Protein AF-A0A529M1C2-F1 (afdb_monomer_lite)

pLDDT: mean 83.72, std 10.29, range [52.91, 94.88]

Structure (mmCIF, N/CA/C/O backbone):
data_AF-A0A529M1C2-F1
#
_entry.id   AF-A0A529M1C2-F1
#
loop_
_atom_site.group_PDB
_atom_site.id
_atom_site.type_symbol
_atom_site.label_atom_id
_atom_site.label_alt_id
_atom_site.label_comp_id
_atom_site.label_asym_id
_atom_site.label_entity_id
_atom_site.label_seq_id
_atom_site.pdbx_PDB_ins_code
_atom_site.Cartn_x
_atom_site.Cartn_y
_atom_site.Cartn_z
_atom_site.occupancy
_atom_site.B_iso_or_equiv
_atom_site.auth_seq_id
_atom_site.auth_comp_id
_atom_site.auth_asym_id
_atom_site.auth_atom_id
_atom_site.pdbx_PDB_model_num
ATOM 1 N N . MET A 1 1 ? -19.788 -7.871 42.937 1.00 52.91 1 MET A N 1
ATOM 2 C CA . MET A 1 1 ? -19.863 -7.204 41.619 1.00 52.91 1 MET A CA 1
ATOM 3 C C . MET A 1 1 ? -18.577 -7.521 40.882 1.00 52.91 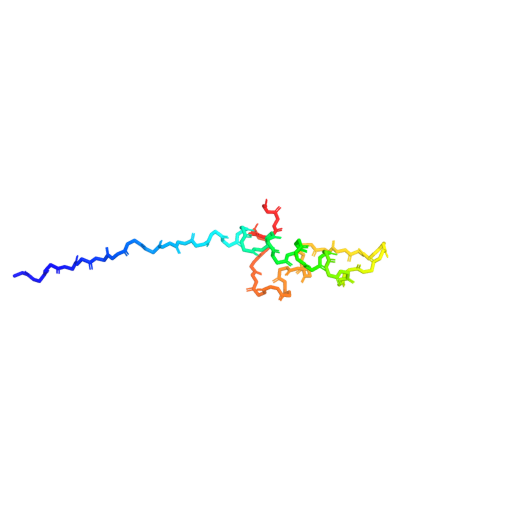1 MET A C 1
ATOM 5 O O . MET A 1 1 ? -17.522 -7.173 41.393 1.00 52.91 1 MET A O 1
ATOM 9 N N . ALA A 1 2 ? -18.639 -8.267 39.778 1.00 62.03 2 ALA A N 1
ATOM 10 C CA . ALA A 1 2 ? -17.447 -8.551 38.983 1.00 62.03 2 ALA A CA 1
ATOM 11 C C . ALA A 1 2 ? -17.038 -7.273 38.236 1.00 62.03 2 ALA A C 1
ATOM 13 O O . ALA A 1 2 ? -17.858 -6.693 37.526 1.00 62.03 2 ALA A O 1
ATOM 14 N N . SER A 1 3 ? -15.806 -6.813 38.454 1.00 66.75 3 SER A N 1
ATOM 15 C CA . SER A 1 3 ? -15.217 -5.697 37.715 1.00 66.75 3 SER A CA 1
ATOM 16 C C . SER A 1 3 ? -14.531 -6.261 36.479 1.00 66.75 3 SER A C 1
ATOM 18 O O . SER A 1 3 ? -13.640 -7.098 36.607 1.00 66.75 3 SER A O 1
ATOM 20 N N . PHE A 1 4 ? -14.948 -5.824 35.294 1.00 73.94 4 PHE A N 1
ATOM 21 C CA . PHE A 1 4 ? -14.260 -6.146 34.050 1.00 73.94 4 PHE A CA 1
ATOM 22 C C . PHE A 1 4 ? -13.244 -5.043 33.761 1.00 73.94 4 PHE A C 1
ATOM 24 O O . PHE A 1 4 ? -13.629 -3.898 33.532 1.00 73.94 4 PHE A O 1
ATOM 31 N N . SER A 1 5 ? -11.959 -5.388 33.786 1.00 72.38 5 SER A N 1
ATOM 32 C CA . SER A 1 5 ? -10.886 -4.526 33.294 1.00 72.38 5 SER A CA 1
ATOM 33 C C . SER A 1 5 ? -10.513 -5.000 31.895 1.00 72.38 5 SER A C 1
ATOM 35 O O . SER A 1 5 ? -10.032 -6.119 31.737 1.00 72.38 5 SER A O 1
ATOM 37 N N . PHE A 1 6 ? -10.772 -4.169 30.888 1.00 75.31 6 PHE A N 1
ATOM 38 C CA . PHE A 1 6 ? -10.324 -4.405 29.519 1.00 75.31 6 PHE A CA 1
ATOM 39 C C . PHE A 1 6 ? -9.095 -3.543 29.245 1.00 75.31 6 PHE A C 1
ATOM 41 O O . PHE A 1 6 ? -9.100 -2.348 29.540 1.00 75.31 6 PHE A O 1
ATOM 48 N N . GLU A 1 7 ? -8.056 -4.144 28.673 1.00 72.56 7 GLU A N 1
ATOM 49 C CA . GLU A 1 7 ? -6.958 -3.391 28.072 1.00 72.56 7 GLU A CA 1
ATOM 50 C C . GLU A 1 7 ? -7.442 -2.731 26.776 1.00 72.56 7 GLU A C 1
ATOM 52 O O . GLU A 1 7 ? -8.281 -3.269 26.046 1.00 72.56 7 GLU A O 1
ATOM 57 N N . THR A 1 8 ? -6.945 -1.528 26.503 1.00 69.06 8 THR A N 1
ATOM 58 C CA . THR A 1 8 ? -7.266 -0.794 25.281 1.00 69.06 8 THR A CA 1
ATOM 59 C C . THR A 1 8 ? -6.709 -1.545 24.080 1.00 69.06 8 THR A C 1
ATOM 61 O O . THR A 1 8 ? -5.499 -1.708 23.960 1.00 69.06 8 THR A O 1
ATOM 64 N N . LEU A 1 9 ? -7.593 -1.982 23.181 1.00 63.81 9 LEU A N 1
ATOM 65 C CA . LEU A 1 9 ? -7.197 -2.527 21.886 1.00 63.81 9 LEU A CA 1
ATOM 66 C C . LEU A 1 9 ? -6.450 -1.444 21.103 1.00 63.81 9 LEU A C 1
ATOM 68 O O . LEU A 1 9 ? -7.065 -0.462 20.679 1.00 63.81 9 LEU A O 1
ATOM 72 N N . GLU A 1 10 ? -5.151 -1.642 20.880 1.00 59.50 10 GLU A N 1
ATOM 73 C CA . GLU A 1 10 ? -4.425 -0.932 19.832 1.00 59.50 10 GLU A CA 1
ATOM 74 C C . GLU A 1 10 ? -5.055 -1.325 18.494 1.00 59.50 10 GLU A C 1
ATOM 76 O O . GLU A 1 10 ? -4.823 -2.401 17.944 1.00 59.50 10 GLU A O 1
ATOM 81 N N . ARG A 1 11 ? -5.949 -0.473 17.990 1.00 61.19 11 ARG A N 1
ATOM 82 C CA . ARG A 1 11 ? -6.392 -0.575 16.607 1.00 61.19 11 ARG A CA 1
ATOM 83 C C . ARG A 1 11 ? -5.2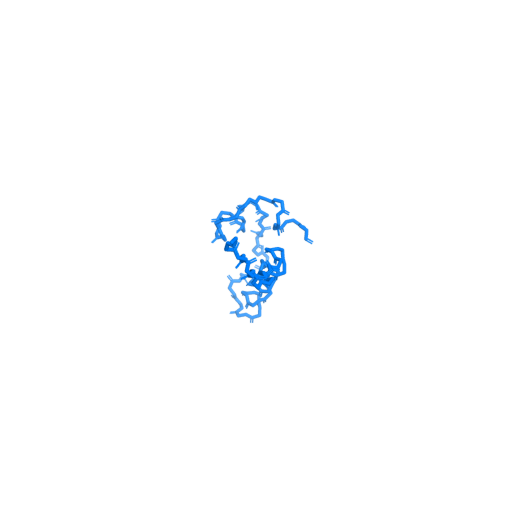48 -0.047 15.759 1.00 61.19 11 ARG A C 1
ATOM 85 O O . ARG A 1 11 ? -5.136 1.165 15.610 1.00 61.19 11 ARG A O 1
ATOM 92 N N . GLU A 1 12 ? -4.437 -0.936 15.188 1.00 62.28 12 GLU A N 1
ATOM 93 C CA . GLU A 1 12 ? -3.716 -0.568 13.968 1.00 62.28 12 GLU A CA 1
ATOM 94 C C . GLU A 1 12 ? -4.749 0.034 13.009 1.00 62.28 12 GLU A C 1
ATOM 96 O O . GLU A 1 12 ? -5.793 -0.573 12.725 1.00 62.28 12 GLU A O 1
ATOM 101 N N . ASN A 1 13 ? -4.521 1.281 12.596 1.00 81.00 13 ASN A N 1
ATOM 102 C CA . ASN A 1 13 ? -5.416 1.939 11.667 1.00 81.00 13 ASN A CA 1
ATOM 103 C C . ASN A 1 13 ? -5.334 1.163 10.355 1.00 81.00 13 ASN A C 1
ATOM 105 O O . ASN A 1 13 ? -4.272 1.070 9.748 1.00 81.00 13 ASN A O 1
ATOM 109 N N . LEU A 1 14 ? -6.461 0.605 9.915 1.00 81.62 14 LEU A N 1
ATOM 110 C CA . LEU A 1 14 ? -6.518 -0.193 8.697 1.00 81.62 14 LEU A CA 1
ATOM 111 C C . LEU A 1 14 ? -5.916 0.560 7.496 1.00 81.62 14 LEU A C 1
ATOM 113 O O . LEU A 1 14 ? -5.303 -0.078 6.647 1.00 81.62 14 LEU A O 1
ATOM 117 N N . GLY A 1 15 ? -6.029 1.894 7.457 1.00 83.38 15 GLY A N 1
ATOM 118 C CA . GLY A 1 15 ? -5.371 2.730 6.450 1.00 83.38 15 GLY A CA 1
ATOM 119 C C . GLY A 1 15 ? -3.843 2.728 6.553 1.00 83.38 15 GLY A C 1
ATOM 120 O O . GLY A 1 15 ? -3.161 2.543 5.549 1.00 83.38 15 GLY A O 1
ATOM 121 N N . GLU A 1 16 ? -3.281 2.824 7.761 1.00 86.19 16 GLU A N 1
ATOM 122 C CA . GLU A 1 16 ? -1.827 2.733 7.977 1.00 86.19 16 GLU A CA 1
ATOM 123 C C . GLU A 1 16 ? -1.288 1.354 7.587 1.00 86.19 16 GLU A C 1
ATOM 125 O O . GLU A 1 16 ? -0.269 1.253 6.898 1.00 86.19 16 GLU A O 1
ATOM 130 N N . THR A 1 17 ? -2.005 0.285 7.949 1.00 87.50 17 THR A N 1
ATOM 131 C CA . THR A 1 17 ? -1.655 -1.077 7.533 1.00 87.50 17 THR A CA 1
ATOM 132 C C . THR A 1 17 ? -1.698 -1.208 6.008 1.00 87.50 17 THR A C 1
ATOM 134 O O . THR A 1 17 ? -0.782 -1.779 5.414 1.00 87.50 17 THR A O 1
ATOM 137 N N . VAL A 1 18 ? -2.731 -0.671 5.347 1.00 88.94 18 VAL A N 1
ATOM 138 C CA . VAL A 1 18 ? -2.839 -0.678 3.879 1.00 88.94 18 VAL A CA 1
ATOM 139 C C . VAL A 1 18 ? -1.671 0.081 3.248 1.00 88.94 18 VAL A C 1
ATOM 141 O O . VAL A 1 18 ? -0.987 -0.475 2.384 1.00 88.94 18 VAL A O 1
ATOM 144 N N . TYR A 1 19 ? -1.396 1.302 3.708 1.00 88.69 19 TYR A N 1
ATOM 145 C CA . TYR A 1 19 ? -0.294 2.128 3.221 1.00 88.69 19 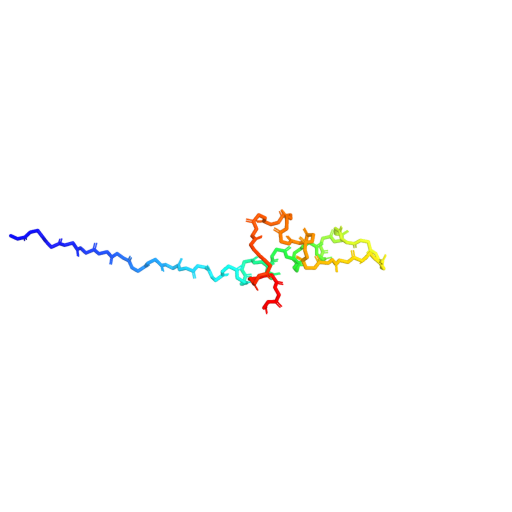TYR A CA 1
ATOM 146 C C . TYR A 1 19 ? 1.044 1.392 3.323 1.00 88.69 19 TYR A C 1
ATOM 148 O O . TYR A 1 19 ? 1.760 1.266 2.326 1.00 88.69 19 TYR A O 1
ATOM 156 N N . ALA A 1 20 ? 1.356 0.831 4.497 1.00 90.75 20 ALA A N 1
ATOM 157 C CA . ALA A 1 20 ? 2.603 0.111 4.729 1.00 90.75 20 ALA A CA 1
ATOM 158 C C . ALA A 1 20 ? 2.775 -1.075 3.764 1.00 90.75 20 ALA A C 1
ATOM 160 O O . ALA A 1 20 ? 3.855 -1.272 3.205 1.00 90.75 20 ALA A O 1
ATOM 161 N N . ARG A 1 21 ? 1.704 -1.838 3.506 1.00 90.19 21 ARG A N 1
ATOM 162 C CA . ARG A 1 21 ? 1.732 -2.990 2.588 1.00 90.19 21 ARG A CA 1
ATOM 163 C C . ARG A 1 21 ? 1.906 -2.578 1.130 1.00 90.19 21 ARG A C 1
ATOM 165 O O . ARG A 1 21 ? 2.638 -3.244 0.396 1.00 90.19 21 ARG A O 1
ATOM 172 N N . VAL A 1 22 ? 1.253 -1.497 0.700 1.00 89.31 22 VAL A N 1
ATOM 173 C CA . VAL A 1 22 ? 1.400 -0.972 -0.667 1.00 89.31 22 VAL A CA 1
ATOM 174 C C . VAL A 1 22 ? 2.808 -0.411 -0.872 1.00 89.31 22 VAL A C 1
ATOM 176 O O . VAL A 1 22 ? 3.451 -0.741 -1.869 1.00 89.31 22 VAL A O 1
ATOM 179 N N . ALA A 1 23 ? 3.324 0.357 0.091 1.00 91.19 23 ALA A N 1
ATOM 180 C CA . ALA A 1 23 ? 4.688 0.879 0.066 1.00 91.19 23 ALA A CA 1
ATOM 181 C C . ALA A 1 23 ? 5.727 -0.251 0.005 1.00 91.19 23 ALA A C 1
ATOM 183 O O . ALA A 1 23 ? 6.621 -0.233 -0.840 1.00 91.19 23 ALA A O 1
ATOM 184 N N . GLU A 1 24 ? 5.579 -1.286 0.833 1.00 93.94 24 GLU A N 1
ATOM 185 C CA . GLU A 1 24 ? 6.452 -2.460 0.806 1.00 93.94 24 GLU A CA 1
ATOM 186 C C . GLU A 1 24 ? 6.411 -3.174 -0.556 1.00 93.94 24 GLU A C 1
ATOM 188 O O . GLU A 1 24 ? 7.451 -3.564 -1.093 1.00 93.94 24 GLU A O 1
ATOM 193 N N . ALA A 1 25 ? 5.224 -3.331 -1.146 1.00 91.31 25 ALA A N 1
ATOM 194 C CA . ALA A 1 25 ? 5.062 -3.943 -2.460 1.00 91.31 25 ALA A CA 1
ATOM 195 C C . ALA A 1 25 ? 5.714 -3.112 -3.582 1.00 91.31 25 ALA A C 1
ATOM 197 O O . ALA A 1 25 ? 6.322 -3.695 -4.483 1.00 91.31 25 ALA A O 1
ATOM 198 N N . LEU A 1 26 ? 5.654 -1.778 -3.502 1.00 90.75 26 LEU A N 1
ATOM 199 C CA . LEU A 1 26 ? 6.360 -0.867 -4.411 1.00 90.75 26 LEU A CA 1
ATOM 200 C C . LEU A 1 26 ? 7.878 -1.016 -4.291 1.00 90.75 26 LEU A C 1
ATOM 202 O O . LEU A 1 26 ? 8.548 -1.231 -5.298 1.00 90.75 26 LEU A O 1
ATOM 206 N N . ILE A 1 27 ? 8.414 -0.985 -3.068 1.00 93.56 27 ILE A N 1
ATOM 207 C CA . ILE A 1 27 ? 9.858 -1.123 -2.809 1.00 93.56 27 ILE A CA 1
ATOM 208 C C . ILE A 1 27 ? 10.379 -2.481 -3.295 1.00 93.56 27 ILE A C 1
ATOM 210 O O . ILE A 1 27 ? 11.472 -2.571 -3.850 1.00 93.56 27 ILE A O 1
ATOM 214 N N . LYS A 1 28 ? 9.583 -3.544 -3.136 1.00 94.88 28 LYS A N 1
ATOM 215 C CA . LYS A 1 28 ? 9.912 -4.896 -3.616 1.00 94.88 28 LYS A CA 1
ATOM 216 C C . LYS A 1 28 ? 9.755 -5.071 -5.133 1.00 94.88 28 LYS A C 1
ATOM 218 O O . LYS A 1 28 ? 9.969 -6.178 -5.620 1.00 94.88 28 LYS A O 1
ATOM 223 N N . GLY A 1 29 ? 9.351 -4.035 -5.871 1.00 92.44 29 GLY A N 1
ATOM 224 C CA . GLY A 1 29 ? 9.160 -4.103 -7.321 1.00 92.44 29 GLY A CA 1
ATOM 225 C C . GLY A 1 29 ? 7.998 -5.003 -7.748 1.00 92.44 29 GLY A C 1
ATOM 226 O O . GLY A 1 29 ? 8.018 -5.550 -8.847 1.00 92.44 29 GLY A O 1
ATOM 227 N N . ARG A 1 30 ? 6.981 -5.193 -6.891 1.00 89.06 30 ARG A N 1
ATOM 228 C CA . ARG A 1 30 ? 5.788 -5.993 -7.238 1.00 89.06 30 ARG A CA 1
ATOM 229 C C . ARG A 1 30 ? 4.881 -5.302 -8.255 1.00 89.06 30 ARG A C 1
ATOM 231 O O . ARG A 1 30 ? 4.043 -5.963 -8.860 1.00 89.06 30 ARG A O 1
ATOM 238 N N . PHE A 1 31 ? 5.042 -3.996 -8.437 1.00 89.31 31 PHE A N 1
ATOM 239 C CA . PHE A 1 31 ? 4.370 -3.231 -9.477 1.00 89.31 31 PHE A CA 1
ATOM 240 C C . PHE A 1 31 ? 5.362 -2.965 -10.604 1.00 89.31 31 PHE A C 1
ATOM 242 O O . PHE A 1 31 ? 6.425 -2.387 -10.374 1.00 89.31 31 PHE A O 1
ATOM 249 N N . ALA A 1 32 ? 5.024 -3.407 -11.814 1.00 88.44 32 ALA A N 1
ATOM 250 C CA . ALA A 1 32 ? 5.822 -3.090 -12.988 1.00 88.44 32 ALA A CA 1
ATOM 251 C C . ALA A 1 32 ? 5.765 -1.575 -13.279 1.00 88.44 32 ALA A C 1
ATOM 253 O O . ALA A 1 32 ? 4.759 -0.931 -12.958 1.00 88.44 32 ALA A O 1
ATOM 254 N N . PRO A 1 33 ? 6.804 -0.996 -13.903 1.00 89.62 33 PRO A N 1
ATOM 255 C CA . PRO A 1 33 ? 6.726 0.359 -14.442 1.00 89.62 33 PRO A CA 1
ATOM 256 C C . PRO A 1 33 ? 5.494 0.516 -15.342 1.00 89.62 33 PRO A C 1
ATOM 258 O O . PRO A 1 33 ? 5.141 -0.410 -16.071 1.00 89.62 33 PRO A O 1
ATOM 261 N N . ASP A 1 34 ? 4.819 1.663 -15.244 1.00 90.81 34 ASP A N 1
ATOM 262 C CA . ASP A 1 34 ? 3.559 1.976 -15.938 1.00 90.81 34 ASP A CA 1
ATOM 263 C C . ASP A 1 34 ? 2.378 1.026 -15.654 1.00 90.81 34 ASP A C 1
ATOM 265 O O . ASP A 1 34 ? 1.314 1.142 -16.272 1.00 90.81 34 ASP A O 1
ATOM 269 N N . ALA A 1 35 ? 2.502 0.111 -14.683 1.00 88.75 35 ALA A N 1
ATOM 270 C CA . ALA A 1 35 ? 1.383 -0.720 -14.267 1.00 88.75 35 ALA A CA 1
ATOM 271 C C . ALA A 1 35 ? 0.282 0.152 -13.661 1.00 88.75 35 ALA A C 1
ATOM 273 O O . ALA A 1 35 ? 0.479 0.880 -12.685 1.00 88.75 35 ALA A O 1
ATOM 274 N N . ARG A 1 36 ? -0.922 0.043 -14.222 1.00 90.06 36 ARG A N 1
ATOM 275 C CA . ARG A 1 36 ? -2.090 0.728 -13.682 1.00 90.06 36 ARG A CA 1
ATOM 276 C C . ARG A 1 36 ? -2.529 0.046 -12.390 1.00 90.06 36 ARG A C 1
ATOM 278 O O . ARG A 1 36 ? -3.058 -1.059 -12.419 1.00 90.06 36 ARG A O 1
ATOM 285 N N . VAL A 1 37 ? -2.362 0.741 -11.272 1.00 89.94 37 VAL A N 1
ATOM 286 C CA . VAL A 1 37 ? -2.859 0.314 -9.961 1.00 89.94 37 VAL A CA 1
ATOM 287 C C . VAL A 1 37 ? -4.169 1.040 -9.676 1.00 89.94 37 VAL A C 1
ATOM 289 O O . VAL A 1 37 ? -4.227 2.268 -9.740 1.00 89.94 37 VAL A O 1
ATOM 292 N N . THR A 1 38 ? -5.239 0.298 -9.384 1.00 91.62 38 THR A N 1
ATOM 293 C CA . THR A 1 38 ? -6.531 0.891 -9.019 1.00 91.62 38 THR A CA 1
ATOM 294 C C . THR A 1 38 ? -6.865 0.627 -7.556 1.00 91.62 38 THR A C 1
ATOM 296 O O . THR A 1 38 ? -6.544 -0.427 -7.009 1.00 91.62 38 THR A O 1
ATOM 299 N N . ILE A 1 39 ? -7.564 1.573 -6.921 1.00 91.12 39 ILE A N 1
ATOM 300 C CA . ILE A 1 39 ? -8.005 1.445 -5.520 1.00 91.12 39 ILE A CA 1
ATOM 301 C C . ILE A 1 39 ? -8.890 0.200 -5.340 1.00 91.12 39 ILE A C 1
ATOM 303 O O . ILE A 1 39 ? -8.855 -0.456 -4.305 1.00 91.12 39 ILE A O 1
ATOM 307 N N . ARG A 1 40 ? -9.666 -0.157 -6.370 1.00 90.00 40 ARG A N 1
ATOM 308 C CA . ARG A 1 40 ? -10.569 -1.310 -6.339 1.00 90.00 40 ARG A CA 1
ATOM 309 C C . ARG A 1 40 ? -9.797 -2.629 -6.315 1.00 90.00 40 ARG A C 1
ATOM 311 O O . ARG A 1 40 ? -10.113 -3.486 -5.496 1.00 90.00 40 ARG A O 1
ATOM 318 N N . ASP A 1 41 ? -8.769 -2.750 -7.151 1.00 90.75 41 ASP A N 1
ATOM 319 C CA . ASP A 1 41 ? -7.924 -3.949 -7.201 1.00 90.75 41 ASP A CA 1
ATOM 320 C C . ASP A 1 41 ? -7.099 -4.096 -5.918 1.00 90.75 41 ASP A C 1
ATOM 322 O O . ASP A 1 41 ? -6.971 -5.197 -5.383 1.00 90.75 41 ASP A O 1
ATOM 326 N N . LEU A 1 42 ? -6.597 -2.981 -5.372 1.00 90.38 42 LEU A N 1
ATOM 327 C CA . LEU A 1 42 ? -5.901 -2.969 -4.084 1.00 90.38 42 LEU A CA 1
ATOM 328 C C . LEU A 1 42 ? -6.818 -3.411 -2.939 1.00 90.38 42 LEU A C 1
ATOM 330 O O . LEU A 1 42 ? -6.438 -4.284 -2.163 1.00 90.38 42 LEU A O 1
ATOM 334 N N . ALA A 1 43 ? -8.035 -2.870 -2.857 1.00 90.69 43 ALA A N 1
ATOM 335 C CA . ALA A 1 43 ? -9.011 -3.255 -1.839 1.00 90.69 43 ALA A CA 1
ATOM 336 C C . ALA A 1 43 ? -9.377 -4.741 -1.929 1.00 90.69 43 ALA A C 1
ATOM 338 O O . ALA A 1 43 ? -9.376 -5.446 -0.920 1.00 90.69 43 ALA A O 1
ATOM 339 N N . GLN A 1 44 ? -9.592 -5.249 -3.145 1.00 90.69 44 GLN A N 1
ATOM 340 C CA . GLN A 1 44 ? -9.842 -6.670 -3.368 1.00 90.69 44 GLN A CA 1
ATOM 341 C C . GLN A 1 44 ? -8.644 -7.537 -2.950 1.00 90.69 44 GLN A C 1
ATOM 343 O O . GLN A 1 44 ? -8.832 -8.550 -2.281 1.00 90.69 44 GLN A O 1
ATOM 348 N N . SER A 1 45 ? -7.417 -7.135 -3.298 1.00 88.69 45 SER A N 1
ATOM 349 C CA . SER A 1 45 ? -6.194 -7.858 -2.927 1.00 88.69 45 SER A CA 1
ATOM 350 C C . SER A 1 45 ? -5.931 -7.858 -1.421 1.00 88.69 45 SER A C 1
ATOM 352 O O . SER A 1 45 ? -5.319 -8.795 -0.913 1.00 88.69 45 SER A O 1
ATOM 354 N N . LEU A 1 46 ? -6.328 -6.795 -0.724 1.00 87.69 46 LEU A N 1
ATOM 355 C CA . LEU A 1 46 ? -6.112 -6.623 0.711 1.00 87.69 46 LEU A CA 1
ATOM 356 C C . LEU A 1 46 ? -7.285 -7.163 1.543 1.00 8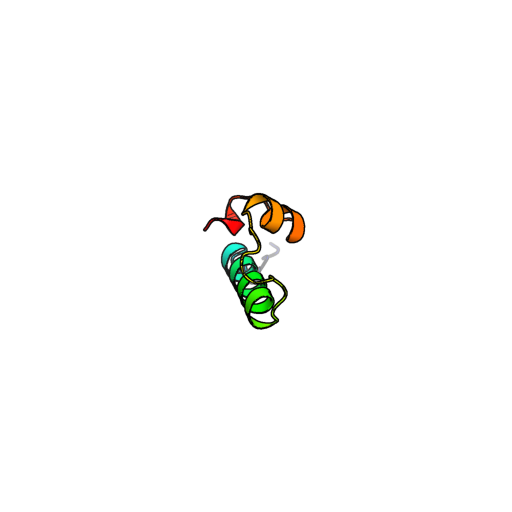7.69 46 LEU A C 1
ATOM 358 O O . LEU A 1 46 ? -7.174 -7.236 2.764 1.00 87.69 46 LEU A O 1
ATOM 362 N N . GLY A 1 47 ? -8.387 -7.569 0.901 1.00 87.06 47 GLY A N 1
ATOM 363 C CA . GLY A 1 47 ? -9.591 -8.049 1.579 1.00 87.06 47 GLY A CA 1
ATOM 364 C C . GLY A 1 47 ? -10.317 -6.950 2.359 1.00 87.06 47 GLY A C 1
ATOM 365 O O . GLY A 1 47 ? -11.014 -7.241 3.331 1.00 87.06 47 GLY A O 1
ATOM 366 N N . THR A 1 48 ? -10.136 -5.690 1.965 1.00 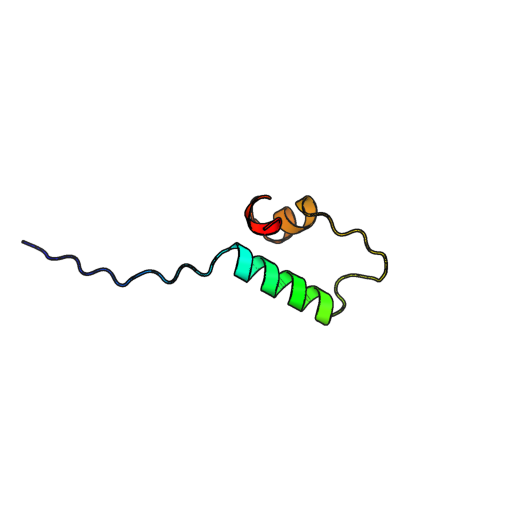87.44 48 THR A N 1
ATOM 367 C CA . THR A 1 48 ? -10.696 -4.516 2.641 1.00 87.44 48 THR A CA 1
ATOM 368 C C . THR A 1 48 ? -11.748 -3.827 1.774 1.00 87.44 48 THR A C 1
ATOM 370 O O . THR A 1 48 ? -11.918 -4.120 0.589 1.00 87.44 48 THR A O 1
ATOM 373 N N . SER A 1 49 ? -12.505 -2.901 2.368 1.00 87.19 49 SER A N 1
ATOM 374 C CA . SER A 1 49 ? -13.353 -1.998 1.591 1.00 87.19 49 SER A CA 1
ATOM 375 C C . SER A 1 49 ? -12.514 -0.908 0.915 1.00 87.19 49 SER A C 1
ATOM 377 O O . SER A 1 49 ? -11.339 -0.714 1.211 1.00 87.19 49 SER A O 1
ATOM 379 N N . VAL A 1 50 ? -13.130 -0.165 -0.002 1.00 86.31 50 VAL A N 1
ATOM 380 C CA . VAL A 1 50 ? -12.455 0.892 -0.775 1.00 86.31 50 VAL A CA 1
ATOM 381 C C . VAL A 1 50 ? -12.059 2.096 0.090 1.00 86.31 50 VAL A C 1
ATOM 383 O O . VAL A 1 50 ? -11.103 2.791 -0.234 1.00 86.31 50 VAL A O 1
ATOM 386 N N . THR A 1 51 ? -12.795 2.346 1.176 1.00 87.94 51 THR A N 1
ATOM 387 C CA . THR A 1 51 ? -12.612 3.500 2.069 1.00 87.94 51 THR A CA 1
ATOM 388 C C . THR A 1 51 ? -11.216 3.552 2.709 1.00 87.94 51 THR A C 1
ATOM 390 O O . THR A 1 51 ? -10.508 4.512 2.437 1.00 87.94 51 THR A O 1
ATOM 393 N N . PRO A 1 52 ? -10.743 2.524 3.446 1.00 83.69 52 PRO A N 1
ATOM 394 C CA . PRO A 1 52 ? -9.414 2.539 4.072 1.00 83.69 52 PRO A CA 1
ATOM 395 C C . PRO A 1 52 ? -8.244 2.445 3.083 1.00 83.69 52 PRO A C 1
ATOM 397 O O . PRO A 1 52 ? -7.100 2.556 3.494 1.00 83.69 52 PRO A O 1
ATOM 400 N N . VAL A 1 53 ? -8.503 2.158 1.805 1.00 87.12 53 VAL A N 1
ATOM 401 C CA . VAL A 1 53 ? -7.462 2.056 0.764 1.00 87.12 53 VAL A CA 1
ATOM 402 C C . VAL A 1 53 ? -7.283 3.372 0.016 1.00 87.12 53 VAL A C 1
ATOM 404 O O . VAL A 1 53 ? -6.277 3.576 -0.658 1.00 87.12 53 VAL A O 1
ATOM 407 N N . ARG A 1 54 ? -8.293 4.243 0.080 1.00 84.94 54 ARG A N 1
ATOM 408 C CA . ARG A 1 54 ? -8.281 5.554 -0.560 1.00 84.94 54 ARG A CA 1
ATOM 409 C C . ARG A 1 54 ? -7.589 6.610 0.299 1.00 84.94 54 ARG A C 1
ATOM 411 O O . ARG A 1 54 ? -6.968 7.499 -0.281 1.00 84.94 54 ARG A O 1
ATOM 418 N N . ASP A 1 55 ? -7.822 6.544 1.605 1.00 78.12 55 ASP A N 1
ATOM 419 C CA . ASP A 1 55 ? -7.289 7.472 2.606 1.00 78.12 55 ASP A CA 1
ATOM 420 C C . ASP A 1 55 ? -5.779 7.267 2.797 1.00 78.12 55 ASP A C 1
ATOM 422 O O . ASP A 1 55 ? -5.069 8.294 2.902 1.00 78.12 55 ASP A O 1
#

Sequence (55 aa):
MASFSFETLERENLGETVYARVAEALIKGRFAPDARVTIRDLAQSLGTSVTPVRD

Foldseek 3Di:
DDDDDDDDDPPPQLLVVLVVVVVVCVVVCVAPVVRDDDLVVSCVVSVHDSVSSVD

Radius of gyration: 16.52 Å; chains: 1; bounding box: 30×16×58 Å

Secondary structure (D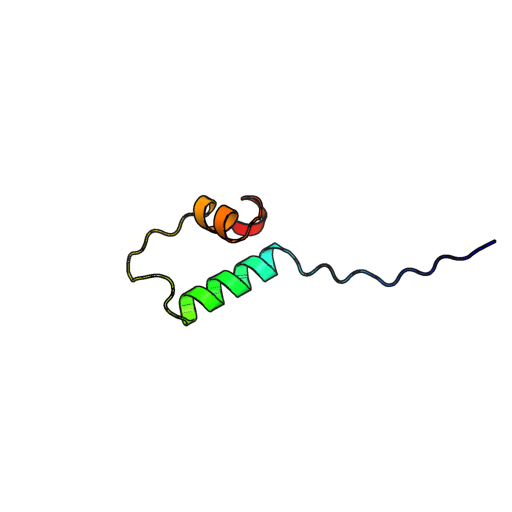SSP, 8-state):
-----PPP-----HHHHHHHHHHHHHHTT-SPTT----HHHHHHHHT--SHHHH-